Protein AF-A0A8B9BG50-F1 (afdb_monomer)

Organism: NCBI:txid132585

Solvent-accessible surface area (backbone atoms only — not comparable to full-atom values): 9154 Å² total; per-residue (Å²): 135,89,63,82,89,57,74,87,55,53,65,50,74,50,77,48,79,46,65,46,91,96,36,96,89,47,66,53,75,49,79,48,78,41,52,40,90,76,65,69,70,47,73,32,89,31,32,0,35,49,35,94,77,53,61,20,63,16,20,54,51,11,64,77,67,75,37,33,16,29,5,45,18,80,59,88,69,74,40,60,81,37,60,92,48,67,68,51,50,50,57,50,66,66,49,84,48,56,66,32,68,50,75,40,58,26,75,85,70,48,72,37,31,34,38,30,21,33,25,97,46,85,71,44,35,35,36,15,38,22,21,90,53,56,58,70,60,48,50,54,54,49,37,75,41,24,91,42,72,58,35,48,77,57,48,54,56,58,63,74,77,111

Structure (mmCIF, N/CA/C/O backbone):
data_AF-A0A8B9BG50-F1
#
_entry.id   AF-A0A8B9BG50-F1
#
loop_
_atom_site.group_PDB
_atom_site.id
_atom_site.type_symbol
_atom_site.label_atom_id
_atom_site.label_alt_id
_atom_site.label_comp_id
_atom_site.label_asym_id
_atom_site.label_entity_id
_atom_site.label_seq_id
_atom_site.pdbx_PDB_ins_code
_atom_site.Cartn_x
_atom_site.Cartn_y
_atom_site.Cartn_z
_atom_site.occupancy
_atom_site.B_iso_or_equiv
_atom_site.auth_seq_id
_atom_site.auth_comp_id
_atom_site.auth_asym_id
_atom_site.auth_atom_id
_atom_site.pdbx_PDB_model_num
ATOM 1 N N . GLN A 1 1 ? -10.664 9.146 16.637 1.00 44.34 1 GLN A N 1
ATOM 2 C CA . GLN A 1 1 ? -11.195 10.404 17.213 1.00 44.34 1 GLN A CA 1
ATOM 3 C C . GLN A 1 1 ? -12.586 10.613 16.631 1.00 44.34 1 GLN A C 1
ATOM 5 O O . GLN A 1 1 ? -12.713 10.474 15.424 1.00 44.34 1 GLN A O 1
ATOM 10 N N . LYS A 1 2 ? -13.616 10.850 17.458 1.00 46.34 2 LYS A N 1
ATOM 11 C CA . LYS A 1 2 ? -14.975 11.175 16.989 1.00 46.34 2 LYS A CA 1
ATOM 12 C C . LYS A 1 2 ? -15.068 12.690 16.795 1.00 46.34 2 LYS A C 1
ATOM 14 O O . LYS A 1 2 ? -15.025 13.425 17.774 1.00 46.34 2 LYS A O 1
ATOM 19 N N . GLU A 1 3 ? -15.146 13.128 15.547 1.00 50.97 3 GLU A N 1
ATOM 20 C CA . GLU A 1 3 ? -15.547 14.489 15.178 1.00 50.97 3 GLU A CA 1
ATOM 21 C C . GLU A 1 3 ? -17.065 14.645 15.423 1.00 50.97 3 GLU A C 1
ATOM 23 O O . GLU A 1 3 ? -17.827 13.753 15.033 1.00 50.97 3 GLU A O 1
ATOM 28 N N . PRO A 1 4 ? -17.534 15.730 16.068 1.00 54.72 4 PRO A N 1
ATOM 29 C CA . PRO A 1 4 ? -18.953 15.922 16.390 1.00 54.72 4 PRO A CA 1
ATOM 30 C C . PRO A 1 4 ? -19.852 16.101 15.152 1.00 54.72 4 PRO A C 1
ATOM 32 O O . PRO A 1 4 ? -21.062 15.922 15.253 1.00 54.72 4 PRO A O 1
ATOM 35 N N . SER A 1 5 ? -19.276 16.385 13.980 1.00 60.88 5 SER A N 1
ATOM 36 C CA . SER A 1 5 ? -19.983 16.556 12.701 1.00 60.88 5 SER A CA 1
ATOM 37 C C . SER A 1 5 ? -20.535 15.259 12.086 1.00 60.88 5 SER A C 1
ATOM 39 O O . SER A 1 5 ? -21.357 15.325 11.177 1.00 60.88 5 SER A O 1
ATOM 41 N N . PHE A 1 6 ? -20.141 14.083 12.592 1.00 59.53 6 PHE A N 1
ATOM 42 C CA . PHE A 1 6 ? -20.585 12.769 12.093 1.00 59.53 6 PHE A CA 1
ATOM 43 C C . PHE A 1 6 ? -21.473 12.005 13.089 1.00 59.53 6 PHE A C 1
ATOM 45 O O . PHE A 1 6 ? -21.581 10.776 13.029 1.00 59.53 6 PHE A O 1
ATOM 52 N N . ALA A 1 7 ? -22.084 12.704 14.050 1.00 59.16 7 ALA A N 1
ATOM 53 C CA . ALA A 1 7 ? -23.015 12.090 14.991 1.00 59.16 7 ALA A CA 1
ATOM 54 C C . ALA A 1 7 ? -24.241 11.519 14.246 1.00 59.16 7 ALA A C 1
ATOM 56 O O . ALA A 1 7 ? -24.928 12.245 13.536 1.00 59.16 7 ALA A O 1
ATOM 57 N N . GLY A 1 8 ? -24.504 10.216 14.405 1.00 72.81 8 GLY A N 1
ATOM 58 C CA . GLY A 1 8 ? -25.642 9.521 13.780 1.00 72.81 8 GLY A CA 1
ATOM 59 C C . GLY A 1 8 ? -25.376 8.915 12.397 1.00 72.81 8 GLY A C 1
ATOM 60 O O . GLY A 1 8 ? -26.269 8.293 11.832 1.00 72.81 8 GLY A O 1
ATOM 61 N N . LEU A 1 9 ? -24.166 9.051 11.845 1.00 65.00 9 LEU A N 1
ATOM 62 C CA . LEU A 1 9 ? -23.798 8.354 10.614 1.00 65.00 9 LEU A CA 1
ATOM 63 C C . LEU A 1 9 ? -23.687 6.846 10.894 1.00 65.00 9 LEU A C 1
ATOM 65 O O . LEU A 1 9 ? -22.955 6.453 11.791 1.00 65.00 9 LEU A O 1
ATOM 69 N N . GLU A 1 10 ? -24.387 5.996 10.146 1.00 69.69 10 GLU A N 1
ATOM 70 C CA . GLU A 1 10 ? -24.329 4.533 10.345 1.00 69.69 10 GLU A CA 1
ATOM 71 C C . GLU A 1 10 ? -23.578 3.810 9.233 1.00 69.69 10 GLU A C 1
ATOM 73 O O . GLU A 1 10 ? -23.103 2.687 9.410 1.00 69.69 10 GLU A O 1
ATOM 78 N N . ARG A 1 11 ? -23.487 4.436 8.057 1.00 63.31 11 ARG A N 1
ATOM 79 C CA . ARG A 1 11 ? -22.853 3.856 6.878 1.00 63.31 11 ARG A CA 1
ATOM 80 C C . ARG A 1 11 ? -22.050 4.905 6.131 1.00 63.31 11 ARG A C 1
ATOM 82 O O . ARG A 1 11 ? -22.498 6.037 5.967 1.00 63.31 11 ARG A O 1
ATOM 89 N N . VAL A 1 12 ? -20.880 4.504 5.654 1.00 64.19 12 VAL A N 1
ATOM 90 C CA . VAL A 1 12 ? -20.029 5.298 4.767 1.00 64.19 12 VAL A CA 1
ATOM 91 C C . VAL A 1 12 ? -19.883 4.532 3.462 1.00 64.19 12 VAL A C 1
ATOM 93 O O . VAL A 1 12 ? -19.470 3.375 3.463 1.00 64.19 12 VAL A O 1
ATOM 96 N N . GLY A 1 13 ? -20.258 5.171 2.358 1.00 54.50 13 GLY A N 1
ATOM 97 C CA . GLY A 1 13 ? -20.098 4.634 1.012 1.00 54.50 13 GLY A CA 1
ATOM 98 C C . GLY A 1 13 ? -18.932 5.299 0.285 1.00 54.50 13 GLY A C 1
ATOM 99 O O . GLY A 1 13 ? -18.738 6.505 0.417 1.00 54.50 13 GLY A O 1
ATOM 100 N N . GLY A 1 14 ? -18.181 4.531 -0.499 1.00 57.16 14 GLY A N 1
ATOM 101 C CA . GLY A 1 14 ? -17.213 5.030 -1.473 1.00 57.16 14 GLY A CA 1
ATOM 102 C C . GLY A 1 14 ? -17.450 4.373 -2.829 1.00 57.16 14 GLY A C 1
ATOM 103 O O . GLY A 1 14 ? -17.710 3.171 -2.890 1.00 57.16 14 GLY A O 1
ATOM 104 N N . VAL A 1 15 ? -17.376 5.159 -3.901 1.00 55.19 15 VAL A N 1
ATOM 105 C CA . VAL A 1 15 ? -17.434 4.675 -5.285 1.00 55.19 15 VAL A CA 1
ATOM 106 C C . VAL A 1 15 ? -16.089 4.945 -5.937 1.00 55.19 15 VAL A C 1
ATOM 108 O O . VAL A 1 15 ? -15.622 6.080 -5.922 1.00 55.19 15 VAL A O 1
ATOM 111 N N . ASP A 1 16 ? -15.498 3.903 -6.508 1.00 53.41 16 ASP A N 1
ATOM 112 C CA . ASP A 1 16 ? -14.359 4.004 -7.414 1.00 53.41 16 ASP A CA 1
ATOM 113 C C . ASP A 1 16 ? -14.816 3.639 -8.829 1.00 53.41 16 ASP A C 1
ATOM 115 O O . ASP A 1 16 ? -15.557 2.673 -9.017 1.00 53.41 16 ASP A O 1
ATOM 119 N N . LEU A 1 17 ? -14.410 4.430 -9.816 1.00 59.72 17 LEU A N 1
ATOM 120 C CA . LEU A 1 17 ? -14.833 4.324 -11.212 1.00 59.72 17 LEU A CA 1
ATOM 121 C C . LEU A 1 17 ? -13.580 4.349 -12.080 1.00 59.72 17 LEU A C 1
ATOM 123 O O . LEU A 1 17 ? -12.875 5.352 -12.139 1.00 59.72 17 LEU A O 1
ATOM 127 N N . SER A 1 18 ? -13.306 3.235 -12.753 1.00 58.88 18 SER A N 1
ATOM 128 C CA . SER A 1 18 ? -12.135 3.071 -13.612 1.00 58.88 18 SER A CA 1
ATOM 129 C C . SER A 1 18 ? -12.563 2.731 -15.033 1.00 58.88 18 SER A C 1
ATOM 131 O O . SER A 1 18 ? -13.344 1.805 -15.246 1.00 58.88 18 SER A O 1
ATOM 133 N N . TYR A 1 19 ? -12.026 3.459 -16.010 1.00 69.75 19 TYR A N 1
ATOM 134 C CA . TYR A 1 19 ? -12.254 3.191 -17.429 1.00 69.75 19 TYR A CA 1
ATOM 135 C C . TYR A 1 19 ? -11.316 2.103 -17.943 1.00 69.75 19 TYR A C 1
ATOM 137 O O . TYR A 1 19 ? -10.173 1.972 -17.494 1.00 69.75 19 TYR A O 1
ATOM 145 N N . VAL A 1 20 ? -11.802 1.314 -18.898 1.00 76.19 20 VAL A N 1
ATOM 146 C CA . VAL A 1 20 ? -10.974 0.322 -19.579 1.00 76.19 20 VAL A CA 1
ATOM 147 C C . VAL A 1 20 ? -9.951 1.061 -20.443 1.00 76.19 20 VAL A C 1
ATOM 149 O O . VAL A 1 20 ? -10.277 1.980 -21.189 1.00 76.19 20 VAL A O 1
ATOM 152 N N . LYS A 1 21 ? -8.677 0.678 -20.333 1.00 56.22 21 LYS A N 1
ATOM 153 C CA . LYS A 1 21 ? -7.588 1.344 -21.054 1.00 56.22 21 LYS A CA 1
ATOM 154 C C . LYS A 1 21 ? -7.815 1.249 -22.571 1.00 56.22 21 LYS A C 1
ATOM 156 O O . LYS A 1 21 ? -7.729 0.159 -23.129 1.00 56.22 21 LYS A O 1
ATOM 161 N N . GLY A 1 22 ? -8.054 2.394 -23.216 1.00 69.31 22 GLY A N 1
ATOM 162 C CA . GLY A 1 22 ? -8.317 2.496 -24.657 1.00 69.31 22 GLY A CA 1
ATOM 163 C C . GLY A 1 22 ? -9.796 2.432 -25.055 1.00 69.31 22 GLY A C 1
ATOM 164 O O . GLY A 1 22 ? -10.081 2.372 -26.247 1.00 69.31 22 GLY A O 1
ATOM 165 N N . ASP A 1 23 ? -10.719 2.441 -24.089 1.00 65.19 23 ASP A N 1
ATOM 166 C CA . ASP A 1 23 ? -12.164 2.459 -24.325 1.00 65.19 23 ASP A CA 1
ATOM 167 C C . ASP A 1 23 ? -12.860 3.427 -23.352 1.00 65.19 23 ASP A C 1
ATOM 169 O O . ASP A 1 23 ? -13.069 3.123 -22.176 1.00 65.19 23 ASP A O 1
ATOM 173 N N . ASP A 1 24 ? -13.254 4.593 -23.867 1.00 75.44 24 ASP A N 1
ATOM 174 C CA . ASP A 1 24 ? -13.922 5.647 -23.089 1.00 75.44 24 ASP A CA 1
ATOM 175 C C . ASP A 1 24 ? -15.421 5.366 -22.869 1.00 75.44 24 ASP A C 1
ATOM 177 O O . ASP A 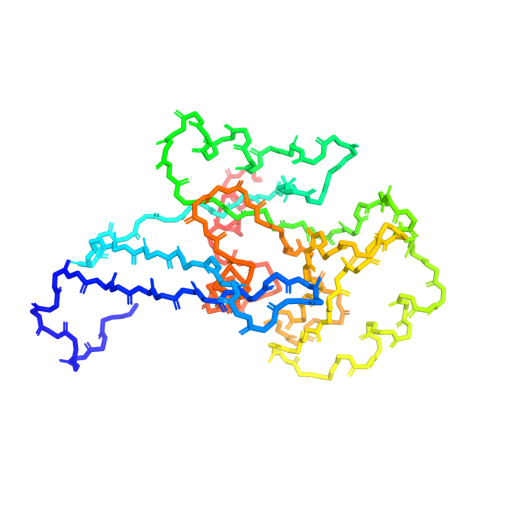1 24 ? -16.106 6.106 -22.162 1.00 75.44 24 ASP A O 1
ATOM 181 N N . SER A 1 25 ? -15.955 4.294 -23.466 1.00 74.88 25 SER A N 1
ATOM 182 C CA . SER A 1 25 ? -17.368 3.913 -23.356 1.00 74.88 25 SER A CA 1
ATOM 183 C C . SER A 1 25 ? -17.629 2.848 -22.288 1.00 74.88 25 SER A C 1
ATOM 185 O O . SER A 1 25 ? -18.779 2.635 -21.894 1.00 74.88 25 SER A O 1
ATOM 187 N N . ARG A 1 26 ? -16.576 2.186 -21.787 1.00 51.69 26 ARG A N 1
ATOM 188 C CA . ARG A 1 26 ? -16.681 1.100 -20.805 1.00 51.69 26 ARG A CA 1
ATOM 189 C C . ARG A 1 26 ? -15.899 1.427 -19.541 1.00 51.69 26 ARG A C 1
ATOM 191 O O . ARG A 1 26 ? -14.675 1.521 -19.547 1.00 51.69 26 ARG A O 1
ATOM 198 N N . ALA A 1 27 ? -16.624 1.512 -18.430 1.00 63.03 27 ALA A N 1
ATOM 199 C CA . ALA A 1 27 ? -16.057 1.668 -17.100 1.00 63.03 27 ALA A CA 1
ATOM 200 C C . ALA A 1 27 ? -16.506 0.536 -16.174 1.00 63.03 27 ALA A C 1
ATOM 202 O O . ALA A 1 27 ? -17.621 0.024 -16.275 1.00 63.03 27 ALA A O 1
ATOM 203 N N . CYS A 1 28 ? -15.632 0.175 -15.243 1.00 46.41 28 CYS A N 1
ATOM 204 C CA . CYS A 1 28 ? -15.957 -0.653 -14.095 1.00 46.41 28 CYS A CA 1
ATOM 205 C C . CYS A 1 28 ? -16.122 0.262 -12.882 1.00 46.41 28 CYS A C 1
ATOM 207 O O . CYS A 1 28 ? -15.240 1.067 -12.584 1.00 46.41 28 CYS A O 1
ATOM 209 N N . ALA A 1 29 ? -17.242 0.120 -12.176 1.00 39.19 29 ALA A N 1
ATOM 210 C CA . ALA A 1 29 ? -17.483 0.807 -10.917 1.00 39.19 29 ALA A CA 1
ATOM 211 C C . ALA A 1 29 ? -17.446 -0.199 -9.763 1.00 39.19 29 ALA A C 1
ATOM 213 O O . ALA A 1 29 ? -18.026 -1.282 -9.855 1.00 39.19 29 ALA A O 1
ATOM 214 N N . SER A 1 30 ? -16.788 0.170 -8.670 1.00 35.31 30 SER A N 1
ATOM 215 C CA . SER A 1 30 ? -16.809 -0.559 -7.407 1.00 35.31 30 SER A CA 1
ATOM 216 C C . SER A 1 30 ? -17.453 0.325 -6.346 1.00 35.31 30 SER A C 1
ATOM 218 O O . SER A 1 30 ? -16.999 1.443 -6.111 1.00 35.31 30 SER A O 1
ATOM 220 N N . LEU A 1 31 ? -18.523 -0.168 -5.720 1.00 35.22 31 LEU A N 1
ATOM 221 C CA . LEU A 1 31 ? -19.197 0.484 -4.599 1.00 35.22 31 LEU A CA 1
ATOM 222 C C . LEU A 1 31 ? -18.859 -0.278 -3.316 1.00 35.22 31 LEU A C 1
ATOM 224 O O . LEU A 1 31 ? -19.170 -1.463 -3.191 1.00 35.22 31 LEU A O 1
ATOM 228 N N . VAL A 1 32 ? -18.268 0.411 -2.345 1.00 45.81 32 VAL A N 1
ATOM 229 C CA . VAL A 1 32 ? -17.981 -0.137 -1.016 1.00 45.81 32 VAL A CA 1
ATOM 230 C C . VAL A 1 32 ? -18.831 0.605 0.005 1.00 45.81 32 VAL A C 1
ATOM 232 O O . VAL A 1 32 ? -18.704 1.816 0.146 1.00 45.81 32 VAL A O 1
ATOM 235 N N . VAL A 1 33 ? -19.694 -0.119 0.719 1.00 49.38 33 VAL A N 1
ATOM 236 C CA . VAL A 1 33 ? -20.501 0.414 1.826 1.00 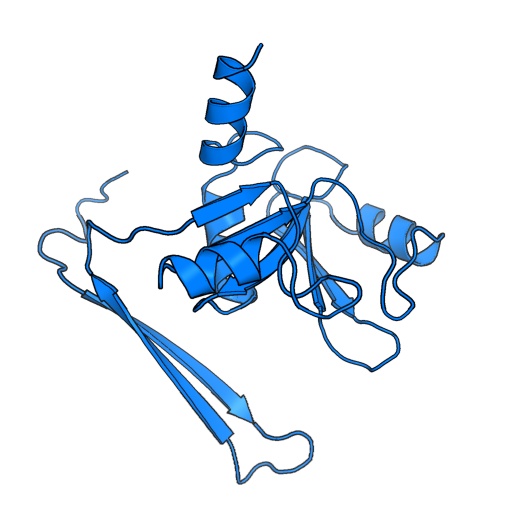49.38 33 VAL A CA 1
ATOM 237 C C . VAL A 1 33 ? -20.012 -0.217 3.121 1.00 49.38 33 VAL A C 1
ATOM 239 O O . VAL A 1 33 ? -19.995 -1.438 3.254 1.00 49.38 33 VAL A O 1
ATOM 242 N N . LEU A 1 34 ? -19.603 0.622 4.064 1.00 60.12 34 LEU A N 1
ATOM 243 C CA . LEU A 1 34 ? -19.007 0.232 5.335 1.00 60.12 34 LEU A CA 1
ATOM 244 C C . LEU A 1 34 ? -19.878 0.710 6.488 1.00 60.12 34 LEU A C 1
ATOM 246 O O . LEU A 1 34 ? -20.434 1.805 6.431 1.00 60.12 34 LEU A O 1
ATOM 250 N N . SER A 1 35 ? -19.961 -0.086 7.547 1.00 60.84 35 SER A N 1
ATOM 251 C CA . SER A 1 35 ? -20.630 0.295 8.791 1.00 60.84 35 SER A CA 1
ATOM 252 C C . SER A 1 35 ? -19.782 1.317 9.563 1.00 60.84 35 SER A C 1
ATOM 254 O O . SER A 1 35 ? -18.574 1.141 9.704 1.00 60.84 35 SER A O 1
ATOM 256 N N . TYR A 1 36 ? -20.399 2.371 10.097 1.00 53.66 36 TYR A N 1
ATOM 257 C CA . TYR A 1 36 ? -19.780 3.361 10.986 1.00 53.66 36 TYR A CA 1
ATOM 258 C C . TYR A 1 36 ? -20.519 3.373 12.336 1.00 53.66 36 TYR A C 1
ATOM 260 O O . TYR A 1 36 ? -21.733 3.191 12.362 1.00 53.66 36 TYR A O 1
ATOM 268 N N . PRO A 1 37 ? -19.824 3.567 13.474 1.00 59.88 37 PRO A N 1
ATOM 269 C CA . PRO A 1 37 ? -18.378 3.770 13.623 1.00 59.88 37 PRO A CA 1
ATOM 270 C C . PRO A 1 37 ? -17.541 2.479 13.601 1.00 59.88 37 PRO A C 1
ATOM 272 O O . PRO A 1 37 ? -16.323 2.559 13.714 1.00 59.88 37 PRO A O 1
ATOM 275 N N . GLY A 1 38 ? -18.171 1.308 13.468 1.00 65.94 38 GLY A N 1
ATOM 276 C CA . GLY A 1 38 ? -17.539 -0.014 13.592 1.00 65.94 38 GLY A CA 1
ATOM 277 C C . GLY A 1 38 ? -16.770 -0.507 12.365 1.00 65.94 38 GLY A C 1
ATOM 278 O O . GLY A 1 38 ? -16.774 -1.706 12.107 1.00 65.94 38 GLY A O 1
ATOM 279 N N . LEU A 1 39 ? -16.157 0.382 11.581 1.00 69.19 39 LEU A N 1
ATOM 280 C CA . LEU A 1 39 ? -15.339 -0.052 10.453 1.00 69.19 39 LEU A CA 1
ATOM 281 C C . LEU A 1 39 ? -14.062 -0.721 10.974 1.00 69.19 39 LEU A C 1
ATOM 283 O O . LEU A 1 39 ? -13.197 -0.061 11.551 1.00 69.19 39 LEU A O 1
ATOM 287 N N . GLU A 1 40 ? -13.932 -2.015 10.710 1.00 75.19 40 GLU A N 1
ATOM 288 C CA . GLU A 1 40 ? -12.732 -2.793 10.993 1.00 75.19 40 GLU A CA 1
ATOM 289 C C . GLU A 1 40 ? -11.885 -2.937 9.725 1.00 75.19 40 GLU A C 1
ATOM 291 O O . GLU A 1 40 ? -12.356 -3.386 8.680 1.00 75.19 40 GLU A O 1
ATOM 296 N N . VAL A 1 41 ? -10.619 -2.526 9.815 1.00 83.50 41 VAL A N 1
ATOM 297 C CA . VAL A 1 41 ? -9.625 -2.682 8.748 1.00 83.50 41 VAL A CA 1
ATOM 298 C C . VAL A 1 41 ? -8.367 -3.280 9.353 1.00 83.50 41 VAL A C 1
ATOM 300 O O . VAL A 1 41 ? -7.856 -2.791 10.364 1.00 83.50 41 VAL A O 1
ATOM 303 N N . LEU A 1 42 ? -7.835 -4.313 8.708 1.00 82.06 42 LEU A N 1
ATOM 304 C CA . LEU A 1 42 ? -6.604 -4.968 9.122 1.00 82.06 42 LEU A CA 1
ATOM 305 C C . LEU A 1 42 ? -5.393 -4.298 8.463 1.00 82.06 42 LEU A C 1
ATOM 307 O O . LEU A 1 42 ? -5.253 -4.291 7.238 1.00 82.06 42 LEU A O 1
ATOM 311 N N . LEU A 1 43 ? -4.486 -3.762 9.284 1.00 88.00 43 LEU A N 1
ATOM 312 C CA . LEU A 1 43 ? -3.151 -3.343 8.852 1.00 88.00 43 LEU A CA 1
ATOM 313 C C . LEU A 1 43 ? -2.154 -4.460 9.157 1.00 88.00 43 LEU A C 1
ATOM 315 O O . LEU A 1 43 ? -1.873 -4.745 10.320 1.00 88.00 43 LEU A O 1
ATOM 319 N N . VAL A 1 44 ? -1.600 -5.070 8.115 1.00 87.62 44 VAL A N 1
ATOM 320 C CA . VAL A 1 44 ? -0.691 -6.212 8.241 1.00 87.62 44 VAL A CA 1
ATOM 321 C C . VAL A 1 44 ? 0.739 -5.763 7.962 1.00 87.62 44 VAL A C 1
ATOM 323 O O . VAL A 1 44 ? 1.003 -5.170 6.917 1.00 87.62 44 VAL A O 1
ATOM 326 N N . ASP A 1 45 ? 1.675 -6.059 8.872 1.00 89.69 45 ASP A N 1
ATOM 327 C CA . ASP A 1 45 ? 3.113 -5.859 8.627 1.00 89.69 45 ASP A CA 1
ATOM 328 C C . ASP A 1 45 ? 3.614 -6.912 7.632 1.00 89.69 45 ASP A C 1
ATOM 330 O O . ASP A 1 45 ? 4.026 -8.014 7.994 1.00 89.69 45 ASP A O 1
ATOM 334 N N . GLY A 1 46 ? 3.481 -6.597 6.350 1.00 91.12 46 GLY A N 1
ATOM 335 C CA . GLY A 1 46 ? 3.718 -7.521 5.255 1.00 91.12 46 GLY A CA 1
ATOM 336 C C . GLY A 1 46 ? 3.147 -6.996 3.945 1.00 91.12 46 GLY A C 1
ATOM 337 O O . GLY A 1 46 ? 2.678 -5.864 3.855 1.00 91.12 46 GLY A O 1
ATOM 338 N N . ASN A 1 47 ? 3.196 -7.833 2.913 1.00 95.50 47 ASN A N 1
ATOM 339 C CA . ASN A 1 47 ? 2.724 -7.472 1.580 1.00 95.50 47 ASN A CA 1
ATOM 340 C C . ASN A 1 47 ? 1.319 -8.020 1.292 1.00 95.50 47 ASN A C 1
ATOM 342 O O . ASN A 1 47 ? 0.930 -9.068 1.814 1.00 95.50 47 ASN A O 1
ATOM 346 N N . GLY A 1 48 ? 0.591 -7.318 0.425 1.00 96.50 48 GLY A N 1
ATOM 347 C CA . GLY A 1 48 ? -0.615 -7.778 -0.259 1.00 96.50 48 GLY A CA 1
ATOM 348 C C . GLY A 1 48 ? -0.305 -8.139 -1.715 1.00 96.50 48 GLY A C 1
ATOM 349 O O . GLY A 1 48 ? 0.489 -9.048 -1.955 1.00 96.50 48 GLY A O 1
ATOM 350 N N . LEU A 1 49 ? -0.888 -7.417 -2.678 1.00 95.81 49 LEU A N 1
ATOM 351 C CA . LEU A 1 49 ? -0.662 -7.619 -4.119 1.00 95.81 49 LEU A CA 1
ATOM 352 C C . LEU A 1 49 ? 0.802 -7.410 -4.550 1.00 95.81 49 LEU A C 1
ATOM 354 O O . LEU A 1 49 ? 1.237 -8.019 -5.524 1.00 95.81 49 LEU A O 1
ATOM 358 N N . LEU A 1 50 ? 1.583 -6.603 -3.818 1.00 94.75 50 LEU A N 1
ATOM 359 C CA . LEU A 1 50 ? 3.031 -6.437 -4.017 1.00 94.75 50 LEU A CA 1
ATOM 360 C C . LEU A 1 50 ? 3.785 -7.705 -3.570 1.00 94.75 50 LEU A C 1
ATOM 362 O O . LEU A 1 50 ? 4.477 -7.721 -2.554 1.00 94.75 50 LEU A O 1
ATOM 366 N N . HIS A 1 51 ? 3.613 -8.803 -4.298 1.00 95.69 51 HIS A N 1
ATOM 367 C CA . HIS A 1 51 ? 4.147 -10.118 -3.957 1.00 95.69 51 HIS A CA 1
ATOM 368 C C . HIS A 1 51 ? 4.499 -10.905 -5.221 1.00 95.69 51 HIS A C 1
ATOM 370 O O . HIS A 1 51 ? 3.863 -10.724 -6.253 1.00 95.69 51 HIS A O 1
ATOM 376 N N . HIS A 1 52 ? 5.458 -11.838 -5.139 1.00 90.75 52 HIS A N 1
ATOM 377 C CA . HIS A 1 52 ? 5.917 -12.636 -6.292 1.00 90.75 52 HIS A CA 1
ATOM 378 C C . HIS A 1 52 ? 4.784 -13.365 -7.030 1.00 90.75 52 HIS A C 1
ATOM 380 O O . HIS A 1 52 ? 4.896 -13.644 -8.217 1.00 90.75 52 HIS A O 1
ATOM 386 N N . ARG A 1 53 ? 3.703 -13.689 -6.314 1.00 92.56 53 ARG A N 1
ATOM 387 C CA . ARG A 1 53 ? 2.513 -14.370 -6.848 1.00 92.56 53 ARG A CA 1
ATOM 388 C C . ARG A 1 53 ? 1.265 -13.482 -6.872 1.00 92.56 53 ARG A C 1
ATOM 390 O O . ARG A 1 53 ? 0.167 -14.005 -6.982 1.00 92.56 53 ARG A O 1
ATOM 397 N N . GLY A 1 54 ? 1.406 -12.175 -6.637 1.00 93.25 54 GLY A N 1
ATOM 398 C CA . GLY A 1 54 ? 0.266 -11.264 -6.476 1.00 93.25 54 GLY A CA 1
ATOM 399 C C . GLY A 1 54 ? -0.616 -11.559 -5.255 1.00 93.25 54 GLY A C 1
ATOM 400 O O . GLY A 1 54 ? -1.727 -11.059 -5.169 1.00 93.25 54 GLY A O 1
ATOM 401 N N . PHE A 1 55 ? -0.153 -12.396 -4.321 1.00 94.94 55 PHE A N 1
ATOM 402 C CA . PHE A 1 55 ? -0.941 -12.867 -3.182 1.00 94.94 55 PHE A CA 1
ATOM 403 C C . PHE A 1 55 ? -0.064 -12.995 -1.932 1.00 94.94 55 PHE A C 1
ATOM 405 O O . PHE A 1 55 ? 0.510 -14.050 -1.659 1.00 94.94 55 PHE A O 1
ATOM 412 N N . GLY A 1 56 ? 0.136 -11.879 -1.232 1.00 94.31 56 GLY A N 1
ATOM 413 C CA . GLY A 1 56 ? 0.890 -11.823 0.019 1.00 94.31 56 GLY A CA 1
ATOM 414 C C . GLY A 1 56 ? 0.042 -12.141 1.257 1.00 94.31 56 GLY A C 1
ATOM 415 O O . GLY A 1 56 ? -1.152 -12.432 1.166 1.00 94.31 56 GLY A O 1
ATOM 416 N N . VAL A 1 57 ? 0.655 -12.047 2.441 1.00 88.75 57 VAL A N 1
ATOM 417 C CA . VAL A 1 57 ? 0.003 -12.338 3.732 1.00 88.75 57 VAL A CA 1
ATOM 418 C C . VAL A 1 57 ? -1.239 -11.477 3.986 1.00 88.75 57 VAL A C 1
ATOM 420 O O . VAL A 1 57 ? -2.221 -11.979 4.527 1.00 88.75 57 VAL A O 1
ATOM 423 N N . ALA A 1 58 ? -1.243 -10.215 3.545 1.00 89.69 58 ALA A N 1
ATOM 424 C CA . ALA A 1 58 ? -2.403 -9.339 3.690 1.00 89.69 58 ALA A CA 1
ATOM 425 C C . ALA A 1 58 ? -3.575 -9.778 2.792 1.00 89.69 58 ALA A C 1
ATOM 427 O O . ALA A 1 58 ? -4.730 -9.669 3.190 1.00 89.69 58 ALA A O 1
ATOM 428 N N . CYS A 1 59 ? -3.296 -10.316 1.599 1.00 93.38 59 CYS A N 1
ATOM 429 C CA . CYS A 1 59 ? -4.333 -10.901 0.745 1.00 93.38 59 CYS A CA 1
ATOM 430 C C . CYS A 1 59 ? -4.892 -12.177 1.370 1.00 93.38 59 CYS A C 1
ATOM 432 O O . CYS A 1 59 ? -6.104 -12.325 1.489 1.00 93.38 59 CYS A O 1
ATOM 434 N N . HIS A 1 60 ? -4.004 -13.071 1.811 1.00 91.25 60 HIS A N 1
ATOM 435 C CA . HIS A 1 60 ? -4.388 -14.343 2.415 1.00 91.25 60 HIS A CA 1
ATOM 436 C C . HIS A 1 60 ? -5.259 -14.142 3.662 1.00 91.25 60 HIS A C 1
ATOM 438 O O . HIS A 1 60 ? -6.331 -14.732 3.766 1.00 91.25 60 HIS A O 1
ATOM 444 N N . LEU A 1 61 ? -4.835 -13.269 4.583 1.00 85.25 61 LEU A N 1
ATOM 445 C CA . LEU A 1 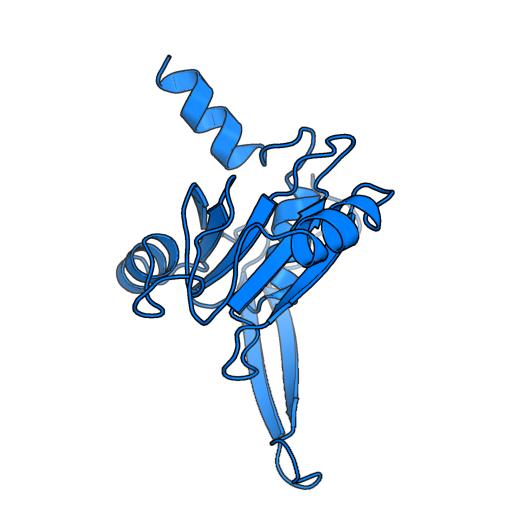61 ? -5.600 -12.971 5.793 1.00 85.25 61 LEU A CA 1
ATOM 446 C C . LEU A 1 61 ? -6.936 -12.298 5.467 1.00 85.25 61 LEU A C 1
ATOM 448 O O . LEU A 1 61 ? -7.959 -12.691 6.018 1.00 85.25 61 LEU A O 1
ATOM 452 N N . GLY A 1 62 ? -6.938 -11.318 4.561 1.00 90.50 62 GLY A N 1
ATOM 453 C CA . GLY A 1 62 ? -8.159 -10.624 4.163 1.00 90.50 62 GLY A CA 1
ATOM 454 C C . GLY A 1 62 ? -9.200 -11.560 3.549 1.00 90.50 62 GLY A C 1
ATOM 455 O O . GLY A 1 62 ? -10.355 -11.504 3.941 1.00 90.50 62 GLY A O 1
ATOM 456 N N . VAL A 1 63 ? -8.790 -12.482 2.670 1.00 93.31 63 VAL A N 1
ATOM 457 C CA . VAL A 1 63 ? -9.699 -13.484 2.083 1.00 93.31 63 VAL A CA 1
ATOM 458 C C . VAL A 1 63 ? -10.244 -14.446 3.141 1.00 93.31 63 VAL A C 1
ATOM 460 O O . VAL A 1 63 ? -11.430 -14.749 3.125 1.00 93.31 63 VAL A O 1
ATOM 463 N N . LEU A 1 64 ? -9.405 -14.920 4.069 1.00 89.00 64 LEU A N 1
ATOM 464 C CA . LEU A 1 64 ? -9.847 -15.850 5.116 1.00 89.00 64 LEU A CA 1
ATOM 465 C C . LEU A 1 64 ? -10.792 -15.209 6.137 1.00 89.00 64 LEU A C 1
ATOM 467 O O . LEU A 1 64 ? -11.641 -15.895 6.697 1.00 89.00 64 LEU A O 1
ATOM 471 N N . THR A 1 65 ? -10.610 -13.919 6.409 1.00 83.75 65 THR A N 1
ATOM 472 C CA . THR A 1 65 ? -11.393 -13.180 7.413 1.00 83.75 65 THR A CA 1
ATOM 473 C C . THR A 1 65 ? -12.577 -12.423 6.818 1.00 83.75 65 THR A C 1
ATOM 475 O O . THR A 1 65 ? -13.420 -11.952 7.571 1.00 83.75 65 THR A O 1
ATOM 478 N N . ASP A 1 66 ? -12.629 -12.290 5.490 1.00 89.00 66 ASP A N 1
ATOM 479 C CA . ASP A 1 66 ? -13.542 -11.415 4.744 1.00 89.00 66 ASP A CA 1
ATOM 480 C C . ASP A 1 66 ? -13.506 -9.936 5.196 1.00 89.00 66 ASP A C 1
ATOM 482 O O . ASP A 1 66 ? -14.443 -9.163 4.983 1.00 89.00 66 ASP A O 1
ATOM 486 N N . LEU A 1 67 ? -12.394 -9.510 5.807 1.00 87.06 67 LEU A N 1
ATOM 487 C CA . LEU A 1 67 ? -12.190 -8.141 6.278 1.00 87.06 67 LEU A CA 1
ATOM 488 C C . LEU A 1 67 ? -11.333 -7.330 5.296 1.00 87.06 67 LEU A C 1
ATOM 490 O O . LEU A 1 67 ? -10.380 -7.863 4.710 1.00 87.06 67 LEU A O 1
ATOM 494 N N . PRO A 1 68 ? -11.595 -6.015 5.146 1.00 91.62 68 PRO A N 1
ATOM 495 C CA . PRO A 1 68 ? -10.692 -5.123 4.435 1.00 91.62 68 PRO A CA 1
ATOM 496 C C . PRO A 1 68 ? -9.280 -5.201 5.020 1.00 91.62 68 PRO A C 1
ATOM 498 O O . PRO A 1 68 ? -9.076 -5.017 6.222 1.00 91.62 68 PRO A O 1
ATOM 501 N N . CYS A 1 69 ? -8.292 -5.467 4.170 1.00 90.69 69 CYS A N 1
ATOM 502 C CA . CYS A 1 69 ? -6.928 -5.740 4.609 1.00 90.69 69 CYS A CA 1
ATOM 503 C C . CYS A 1 69 ? -5.907 -4.986 3.756 1.00 90.69 69 CYS A C 1
ATOM 505 O O . CYS A 1 69 ? -6.001 -4.960 2.526 1.00 90.69 69 CYS A O 1
ATOM 507 N N . ILE A 1 70 ? -4.907 -4.393 4.408 1.00 97.06 70 ILE A N 1
ATOM 508 C CA . ILE A 1 70 ? -3.856 -3.579 3.789 1.00 97.06 70 ILE A CA 1
ATOM 509 C C . ILE A 1 70 ? -2.492 -4.140 4.189 1.00 97.06 70 ILE A C 1
ATOM 511 O O . ILE A 1 70 ? -2.209 -4.323 5.374 1.00 97.06 70 ILE A O 1
ATOM 515 N N . GLY A 1 71 ? -1.631 -4.383 3.202 1.00 95.69 71 GLY A N 1
ATOM 516 C CA . GLY A 1 71 ? -0.227 -4.709 3.433 1.00 95.69 71 GLY A CA 1
ATOM 517 C C . GLY A 1 71 ? 0.597 -3.441 3.636 1.00 95.69 71 GLY A C 1
ATOM 518 O O . GLY A 1 71 ? 0.603 -2.563 2.771 1.00 95.69 71 GLY A O 1
ATOM 519 N N . VAL A 1 72 ? 1.298 -3.352 4.764 1.00 96.69 72 VAL A N 1
ATOM 520 C CA . VAL A 1 72 ? 2.201 -2.255 5.121 1.00 96.69 72 VAL A CA 1
ATOM 521 C C . VAL A 1 72 ? 3.610 -2.811 5.313 1.00 96.69 72 VAL A C 1
ATOM 523 O O . VAL A 1 72 ? 3.982 -3.238 6.404 1.00 96.69 72 VAL A O 1
ATOM 526 N N . ALA A 1 73 ? 4.426 -2.776 4.264 1.00 95.69 73 ALA A N 1
ATOM 527 C CA . ALA A 1 73 ? 5.795 -3.267 4.322 1.00 95.69 73 ALA A CA 1
ATOM 528 C C . ALA A 1 73 ? 6.796 -2.142 4.632 1.00 95.69 73 ALA A C 1
ATOM 530 O O . ALA A 1 73 ? 6.722 -1.024 4.121 1.00 95.69 73 ALA A O 1
ATOM 531 N N . LYS A 1 74 ? 7.807 -2.445 5.451 1.00 93.19 74 LYS A N 1
ATOM 532 C CA . LYS A 1 74 ? 8.890 -1.500 5.818 1.00 93.19 74 LYS A CA 1
ATOM 533 C C . LYS A 1 74 ? 10.009 -1.409 4.775 1.00 93.19 74 LYS A C 1
ATOM 535 O O . LYS A 1 74 ? 10.924 -0.597 4.928 1.00 93.19 74 LYS A O 1
ATOM 540 N N . ASN A 1 75 ? 9.962 -2.294 3.787 1.00 95.06 75 ASN A N 1
ATOM 541 C CA . ASN A 1 75 ? 11.026 -2.663 2.871 1.00 95.06 75 ASN A CA 1
ATOM 542 C C . ASN A 1 75 ? 10.401 -2.967 1.503 1.00 95.06 75 ASN A C 1
ATOM 544 O O . ASN A 1 75 ? 9.443 -3.730 1.454 1.00 95.06 75 ASN A O 1
ATOM 548 N N . LEU A 1 76 ? 10.958 -2.423 0.411 1.00 97.06 76 LEU A N 1
ATOM 549 C CA . LEU A 1 76 ? 10.522 -2.776 -0.944 1.00 97.06 76 LEU A CA 1
ATOM 550 C C . LEU A 1 76 ? 10.789 -4.261 -1.185 1.00 97.06 76 LEU A C 1
ATOM 552 O O . LEU A 1 76 ? 11.929 -4.698 -0.967 1.00 97.06 76 LEU A O 1
ATOM 556 N N . LEU A 1 77 ? 9.767 -4.985 -1.638 1.00 95.81 77 LEU A N 1
ATOM 557 C CA . LEU A 1 77 ? 9.896 -6.321 -2.205 1.00 95.81 77 LEU A CA 1
ATOM 558 C C . LEU A 1 77 ? 10.197 -6.190 -3.702 1.00 95.81 77 LEU A C 1
ATOM 560 O O . LEU A 1 77 ? 9.494 -5.471 -4.407 1.00 95.81 77 LEU A O 1
ATOM 564 N N . GLN A 1 78 ? 11.246 -6.862 -4.169 1.00 95.88 78 GLN A N 1
ATOM 565 C CA . GLN A 1 78 ? 11.697 -6.750 -5.555 1.00 95.88 78 GLN A CA 1
ATOM 566 C C . GLN A 1 78 ? 10.950 -7.760 -6.430 1.00 95.88 78 GLN A C 1
ATOM 568 O O . GLN A 1 78 ? 11.262 -8.952 -6.420 1.00 95.88 78 GLN A O 1
ATOM 573 N N . VAL A 1 79 ? 9.911 -7.287 -7.118 1.00 95.00 79 VAL A N 1
ATOM 574 C CA . VAL A 1 79 ? 8.986 -8.084 -7.939 1.00 95.00 79 VAL A CA 1
ATOM 575 C C . VAL A 1 79 ? 8.629 -7.320 -9.201 1.00 95.00 79 VAL A C 1
ATOM 577 O O . VAL A 1 79 ? 8.569 -6.098 -9.158 1.00 95.00 79 VAL A O 1
ATOM 580 N N . ASP A 1 80 ? 8.378 -8.031 -10.304 1.00 93.94 80 ASP A N 1
ATOM 581 C CA . ASP A 1 80 ? 7.968 -7.423 -11.583 1.00 93.94 80 ASP A CA 1
ATOM 582 C C . ASP A 1 80 ? 8.855 -6.224 -11.974 1.00 93.94 80 ASP A C 1
ATOM 584 O O . ASP A 1 80 ? 8.379 -5.122 -12.231 1.00 93.94 80 ASP A O 1
ATOM 588 N N . GLY A 1 81 ? 10.177 -6.410 -11.895 1.00 93.94 81 GLY A N 1
ATOM 589 C CA . GLY A 1 81 ? 11.161 -5.379 -12.237 1.00 93.94 81 GLY A CA 1
ATOM 590 C C . GLY A 1 81 ? 11.312 -4.232 -11.231 1.00 93.94 81 GLY A C 1
ATOM 591 O O . GLY A 1 81 ? 12.220 -3.422 -11.393 1.00 93.94 81 GLY A O 1
ATOM 592 N N . LEU A 1 82 ? 10.507 -4.173 -10.164 1.00 95.94 82 LEU A N 1
ATOM 593 C CA . LEU A 1 82 ? 10.751 -3.241 -9.062 1.00 95.94 82 LEU A CA 1
ATOM 594 C C . LEU A 1 82 ? 12.061 -3.609 -8.362 1.00 95.94 82 LEU A C 1
ATOM 596 O O . LEU A 1 82 ? 12.220 -4.725 -7.863 1.00 95.94 82 LEU A O 1
ATOM 600 N N . ALA A 1 83 ? 12.978 -2.652 -8.281 1.00 95.56 83 ALA A N 1
ATOM 601 C CA . ALA A 1 83 ? 14.290 -2.830 -7.675 1.00 95.56 83 ALA A CA 1
ATOM 602 C C . ALA A 1 83 ? 14.648 -1.649 -6.767 1.00 95.56 83 ALA A C 1
ATOM 604 O O . ALA A 1 83 ? 14.073 -0.568 -6.851 1.00 95.56 83 ALA A O 1
ATOM 605 N N . ARG A 1 84 ? 15.622 -1.846 -5.871 1.00 93.88 84 ARG A N 1
ATOM 606 C CA . ARG A 1 84 ? 16.197 -0.754 -5.056 1.00 93.88 84 ARG A CA 1
ATOM 607 C C . ARG A 1 84 ? 17.379 -0.094 -5.768 1.00 93.88 84 ARG A C 1
ATOM 609 O O . ARG A 1 84 ? 18.481 -0.005 -5.220 1.00 93.88 84 ARG A O 1
ATOM 616 N N . ASP A 1 85 ? 17.151 0.315 -7.003 1.00 95.31 85 ASP A N 1
ATOM 617 C CA . ASP A 1 85 ? 18.147 0.959 -7.853 1.00 95.31 85 ASP A CA 1
ATOM 618 C C . ASP A 1 85 ? 18.286 2.463 -7.543 1.00 95.31 85 ASP A C 1
ATOM 620 O O . ASP A 1 85 ? 17.847 2.946 -6.492 1.00 95.31 85 ASP A O 1
ATOM 624 N N . GLU A 1 86 ? 19.014 3.194 -8.392 1.00 95.88 86 GLU A N 1
ATOM 625 C CA . GLU A 1 86 ? 19.196 4.639 -8.219 1.00 95.88 86 GLU A CA 1
ATOM 626 C C . GLU A 1 86 ? 17.914 5.417 -8.536 1.00 95.88 86 GLU A C 1
ATOM 628 O O . GLU A 1 86 ? 17.588 6.342 -7.797 1.00 95.88 86 GLU A O 1
ATOM 633 N N . LEU A 1 87 ? 17.131 4.985 -9.532 1.00 94.44 87 LEU A N 1
ATOM 634 C CA . LEU A 1 87 ? 15.847 5.603 -9.872 1.00 94.44 87 LEU A CA 1
ATOM 635 C C . LEU A 1 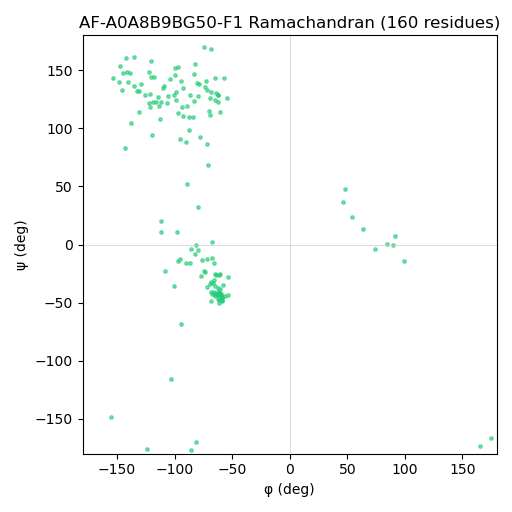87 ? 14.884 5.562 -8.679 1.00 94.44 87 LEU A C 1
ATOM 637 O O . LEU A 1 87 ? 14.321 6.583 -8.283 1.00 94.44 87 LEU A O 1
ATOM 641 N N . HIS A 1 88 ? 14.756 4.400 -8.034 1.00 96.06 88 HIS A N 1
ATOM 642 C CA . HIS A 1 88 ? 13.935 4.254 -6.833 1.00 96.06 88 HIS A CA 1
ATOM 643 C C . HIS A 1 88 ? 14.425 5.156 -5.693 1.00 96.06 88 HIS A C 1
ATOM 645 O O . HIS A 1 88 ? 13.634 5.745 -4.954 1.00 96.06 88 HIS A O 1
ATOM 651 N N . ARG A 1 89 ? 15.747 5.303 -5.540 1.00 95.94 89 ARG A N 1
ATOM 652 C CA . ARG A 1 89 ? 16.333 6.214 -4.544 1.00 95.94 89 ARG A CA 1
ATOM 653 C C . ARG A 1 89 ? 16.030 7.675 -4.858 1.00 95.94 89 ARG A C 1
ATOM 655 O O . ARG A 1 89 ? 15.721 8.417 -3.929 1.00 95.94 89 ARG A O 1
ATOM 662 N N . GLU A 1 90 ? 16.086 8.088 -6.117 1.00 96.31 90 GLU A N 1
ATOM 663 C CA . GLU A 1 90 ? 15.713 9.436 -6.552 1.00 96.31 90 GLU A CA 1
ATOM 664 C C . GLU A 1 90 ? 14.235 9.733 -6.281 1.00 96.31 90 GLU A C 1
ATOM 666 O O . GLU A 1 90 ? 13.925 10.775 -5.703 1.00 96.31 90 GLU A O 1
ATOM 671 N N . GLN A 1 91 ? 13.337 8.787 -6.568 1.00 96.44 91 GLN A N 1
ATOM 672 C CA . GLN A 1 91 ? 11.914 8.911 -6.233 1.00 96.44 91 GLN A CA 1
ATOM 673 C C . GLN A 1 91 ? 11.678 9.005 -4.718 1.00 96.44 91 GLN A C 1
ATOM 675 O O . GLN A 1 91 ? 10.838 9.770 -4.254 1.00 96.44 91 GLN A O 1
ATOM 680 N N . ILE A 1 92 ? 12.446 8.279 -3.898 1.00 96.62 92 ILE A N 1
ATOM 681 C CA . ILE A 1 92 ? 12.391 8.461 -2.439 1.00 96.62 92 ILE A CA 1
ATOM 682 C C . ILE A 1 92 ? 12.871 9.861 -2.047 1.00 96.62 92 ILE A C 1
ATOM 684 O O . ILE A 1 92 ? 12.255 10.492 -1.188 1.00 96.62 92 ILE A O 1
ATOM 688 N N . ARG A 1 93 ? 13.955 10.354 -2.660 1.00 95.50 93 ARG A N 1
ATOM 689 C CA . ARG A 1 93 ? 14.481 11.702 -2.398 1.00 95.50 93 ARG A CA 1
ATOM 690 C C . A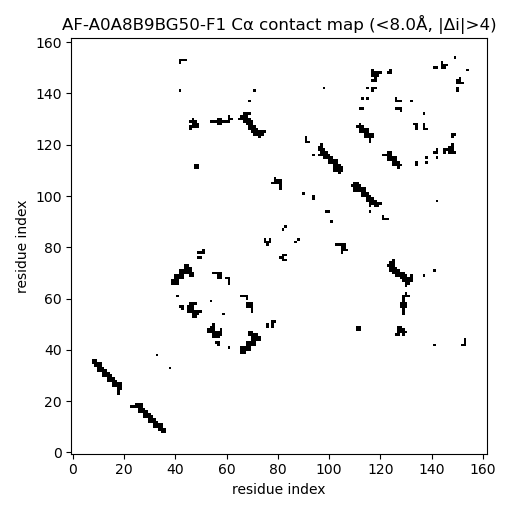RG A 1 93 ? 13.503 12.795 -2.820 1.00 95.50 93 ARG A C 1
ATOM 692 O O . ARG A 1 93 ? 13.569 13.866 -2.227 1.00 95.50 93 ARG A O 1
ATOM 699 N N . SER A 1 94 ? 12.610 12.549 -3.783 1.00 95.25 94 SER A N 1
ATOM 700 C CA . SER A 1 94 ? 11.594 13.525 -4.191 1.00 95.25 94 SER A CA 1
ATOM 701 C C . SER A 1 94 ? 10.450 13.666 -3.184 1.00 95.25 94 SER A C 1
ATOM 703 O O . SER A 1 94 ? 9.838 14.729 -3.138 1.00 95.25 94 SER A O 1
ATOM 705 N N . LEU A 1 95 ? 10.196 12.667 -2.330 1.00 95.69 95 LEU A N 1
ATOM 706 C CA . LEU A 1 95 ? 9.216 12.763 -1.240 1.00 95.69 95 LEU A CA 1
ATOM 707 C C . LEU A 1 95 ? 9.736 13.737 -0.173 1.00 95.69 95 LEU A C 1
ATOM 709 O O . LEU A 1 95 ? 10.692 13.406 0.523 1.00 95.69 95 LEU A O 1
ATOM 713 N N . GLN A 1 96 ? 9.121 14.909 0.007 1.00 93.50 96 GLN A N 1
ATOM 714 C CA . GLN A 1 96 ? 9.587 15.951 0.939 1.00 93.50 96 GLN A CA 1
ATOM 715 C C . GLN A 1 96 ? 8.814 15.972 2.260 1.00 93.50 96 GLN A C 1
ATOM 717 O O . GLN A 1 96 ? 9.394 16.233 3.316 1.00 93.50 96 GLN A O 1
ATOM 722 N N . ARG A 1 97 ? 7.510 15.700 2.218 1.00 94.38 97 ARG A N 1
ATOM 723 C CA . ARG A 1 97 ? 6.580 15.863 3.340 1.00 94.38 97 ARG A CA 1
ATOM 724 C C . ARG A 1 97 ? 5.909 14.542 3.706 1.00 94.38 97 ARG A C 1
ATOM 726 O O . ARG A 1 97 ? 5.849 13.597 2.922 1.00 94.38 97 ARG A O 1
ATOM 733 N N . GLY A 1 98 ? 5.420 14.474 4.944 1.00 94.19 98 GLY A N 1
ATOM 734 C CA . GLY A 1 98 ? 4.562 13.375 5.379 1.00 94.19 98 GLY A CA 1
ATOM 735 C C . GLY A 1 98 ? 3.271 13.360 4.560 1.00 94.19 98 GLY A C 1
ATOM 736 O O . GLY A 1 98 ? 2.603 14.384 4.454 1.00 94.19 98 GLY A O 1
ATOM 737 N N . GLY A 1 99 ? 2.929 12.206 3.998 1.00 94.31 99 GLY A N 1
ATOM 738 C CA . GLY A 1 99 ? 1.824 12.022 3.061 1.00 94.31 99 GLY A CA 1
ATOM 739 C C . GLY A 1 99 ? 2.244 11.986 1.593 1.00 94.31 99 GLY A C 1
ATOM 740 O O . GLY A 1 99 ? 1.453 11.517 0.779 1.00 94.31 99 GLY A O 1
ATOM 741 N N . ASP A 1 100 ? 3.469 12.399 1.250 1.00 97.12 100 ASP A N 1
ATOM 742 C CA . ASP A 1 100 ? 3.946 12.305 -0.129 1.00 97.12 100 ASP A CA 1
ATOM 743 C C . ASP A 1 100 ? 4.054 10.837 -0.556 1.00 97.12 100 ASP A C 1
ATOM 745 O O . ASP A 1 100 ? 4.455 9.959 0.226 1.00 97.12 100 ASP A O 1
ATOM 749 N N . THR A 1 101 ? 3.721 10.574 -1.819 1.00 98.12 101 THR A N 1
ATOM 750 C CA . THR A 1 101 ? 3.690 9.222 -2.377 1.00 98.12 101 THR A CA 1
ATOM 751 C C . THR A 1 101 ? 4.192 9.161 -3.813 1.00 98.12 101 THR A C 1
ATOM 753 O O . THR A 1 101 ? 4.226 10.171 -4.513 1.00 98.12 101 THR A O 1
ATOM 756 N N . PHE A 1 102 ? 4.568 7.961 -4.255 1.00 97.94 102 PHE A N 1
ATOM 757 C CA . PHE A 1 102 ? 4.716 7.638 -5.674 1.00 97.94 102 PHE A CA 1
ATOM 758 C C . PHE A 1 102 ? 4.302 6.181 -5.947 1.00 97.94 102 PHE A C 1
ATOM 760 O O . PHE A 1 102 ? 4.474 5.319 -5.072 1.00 97.94 102 PHE A O 1
ATOM 767 N N . PRO A 1 103 ? 3.747 5.883 -7.138 1.00 98.00 103 PRO A N 1
ATOM 768 C CA . PRO A 1 103 ? 3.271 4.545 -7.468 1.00 98.00 103 PRO A CA 1
ATOM 769 C C . PRO A 1 103 ? 4.431 3.576 -7.711 1.00 98.00 103 PRO A C 1
ATOM 771 O O . PRO A 1 103 ? 5.420 3.908 -8.362 1.00 98.00 103 PRO A O 1
ATOM 774 N N . LEU A 1 104 ? 4.276 2.342 -7.235 1.00 97.75 104 LEU A N 1
ATOM 775 C CA . LEU A 1 104 ? 5.183 1.231 -7.518 1.00 97.75 104 LEU A CA 1
ATOM 776 C C . LEU A 1 104 ? 4.685 0.514 -8.773 1.00 97.75 104 LEU A C 1
ATOM 778 O O . LEU A 1 104 ? 3.873 -0.411 -8.691 1.00 97.75 104 LEU A O 1
ATOM 782 N N . THR A 1 105 ? 5.136 0.990 -9.930 1.00 96.75 105 THR A N 1
ATOM 783 C CA . THR A 1 105 ? 4.728 0.457 -11.236 1.00 96.75 105 THR A CA 1
ATOM 784 C C . THR A 1 105 ? 5.726 -0.600 -11.689 1.00 96.75 105 THR A C 1
ATOM 786 O O . THR A 1 105 ? 6.906 -0.297 -11.848 1.00 96.75 105 THR A O 1
ATOM 789 N N . GLY A 1 106 ? 5.262 -1.836 -11.862 1.00 94.19 106 GLY A N 1
ATOM 790 C CA . GLY A 1 106 ? 6.091 -2.930 -12.358 1.00 94.19 106 GLY A CA 1
ATOM 791 C C . GLY A 1 106 ? 6.368 -2.825 -13.859 1.00 94.19 106 GLY A C 1
ATOM 792 O O . GLY A 1 106 ? 5.738 -2.046 -14.577 1.00 94.19 106 GLY A O 1
ATOM 793 N N . THR A 1 107 ? 7.283 -3.651 -14.360 1.00 94.75 107 THR A N 1
ATOM 794 C CA . THR A 1 107 ? 7.614 -3.739 -15.792 1.00 94.75 107 THR A CA 1
ATOM 795 C C . THR A 1 107 ? 6.430 -4.142 -16.664 1.00 94.75 107 THR A C 1
ATOM 797 O O . THR A 1 107 ? 6.370 -3.758 -17.829 1.00 94.75 107 THR A O 1
ATOM 800 N N . SER A 1 108 ? 5.453 -4.852 -16.097 1.00 91.81 108 SER A N 1
ATOM 801 C CA . SER A 1 108 ? 4.179 -5.148 -16.758 1.00 91.81 108 SER A CA 1
ATOM 802 C C . SER A 1 108 ? 3.286 -3.917 -16.997 1.00 91.81 108 SER A C 1
ATOM 804 O O . SER A 1 108 ? 2.292 -4.008 -17.715 1.00 91.81 108 SER A O 1
ATOM 806 N N . GLY A 1 109 ? 3.609 -2.768 -16.391 1.00 93.69 109 GLY A N 1
ATOM 807 C CA . GLY A 1 109 ? 2.784 -1.557 -16.380 1.00 93.69 109 GLY A CA 1
ATOM 808 C C . GLY A 1 109 ? 1.709 -1.544 -15.288 1.00 93.69 109 GLY A C 1
ATOM 809 O O . GLY A 1 109 ? 0.968 -0.568 -15.177 1.00 93.69 109 GLY A O 1
ATOM 810 N N . ASN A 1 110 ? 1.623 -2.598 -14.472 1.00 93.44 110 ASN A N 1
ATOM 811 C CA . ASN A 1 110 ? 0.686 -2.670 -13.356 1.00 93.44 110 ASN A CA 1
ATOM 812 C C . ASN A 1 110 ? 1.207 -1.899 -12.139 1.00 93.44 110 ASN A C 1
ATOM 814 O O . ASN A 1 110 ? 2.379 -2.002 -11.772 1.00 93.44 110 ASN A O 1
ATOM 818 N N . VAL A 1 111 ? 0.316 -1.178 -11.459 1.00 96.62 111 VAL A N 1
ATOM 819 C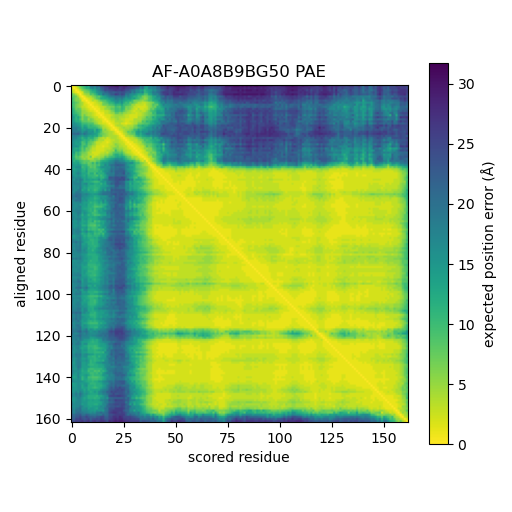 CA . VAL A 1 111 ? 0.620 -0.558 -10.164 1.00 96.62 111 VAL A CA 1
ATOM 820 C C . VAL A 1 1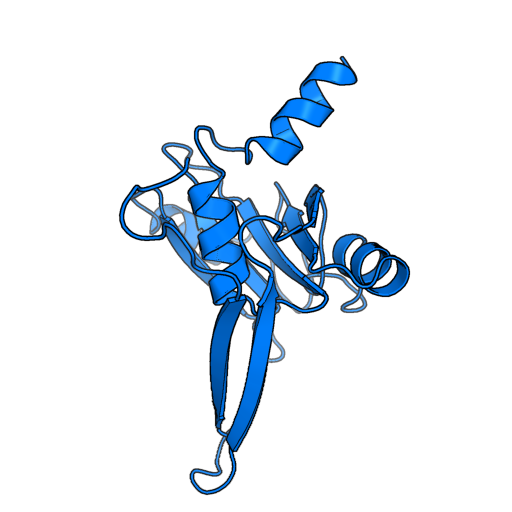11 ? 0.417 -1.599 -9.067 1.00 96.62 111 VAL A C 1
ATOM 822 O O . VAL A 1 111 ? -0.709 -1.992 -8.767 1.00 96.62 111 VAL A O 1
ATOM 825 N N . LEU A 1 112 ? 1.510 -2.054 -8.459 1.00 96.75 112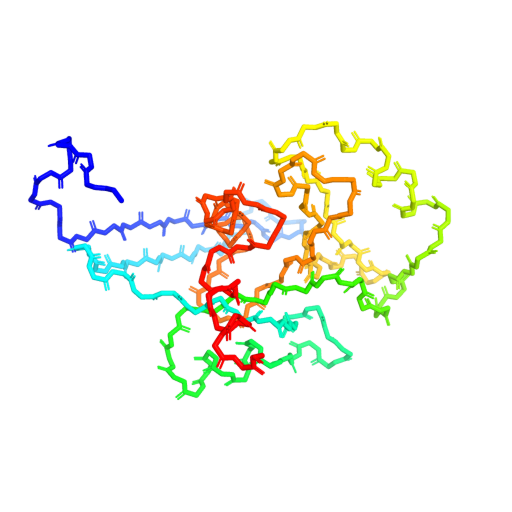 LEU A N 1
ATOM 826 C CA . LEU A 1 112 ? 1.494 -3.114 -7.442 1.00 96.75 112 LEU A CA 1
ATOM 827 C C . LEU A 1 112 ? 1.327 -2.570 -6.016 1.00 96.75 112 LEU A C 1
ATOM 829 O O . LEU A 1 112 ? 1.009 -3.310 -5.081 1.00 96.75 112 LEU A O 1
ATOM 833 N N . GLY A 1 113 ? 1.545 -1.270 -5.838 1.00 97.75 113 GLY A N 1
ATOM 834 C CA . GLY A 1 113 ? 1.441 -0.595 -4.556 1.00 97.75 113 GLY A CA 1
ATOM 835 C C . GLY A 1 113 ? 1.865 0.867 -4.633 1.00 97.75 113 GLY A C 1
ATOM 836 O O . GLY A 1 113 ? 2.032 1.431 -5.712 1.00 97.75 113 GLY A O 1
ATOM 837 N N . MET A 1 114 ? 2.057 1.475 -3.469 1.00 98.50 114 MET A N 1
ATOM 838 C CA . MET A 1 114 ? 2.443 2.874 -3.314 1.00 98.50 114 MET A CA 1
ATOM 839 C C . MET A 1 114 ? 3.592 2.984 -2.313 1.00 98.50 114 MET A C 1
ATOM 841 O O . MET A 1 114 ? 3.517 2.424 -1.216 1.00 98.50 114 MET A O 1
ATOM 845 N N . ALA A 1 115 ? 4.641 3.728 -2.652 1.00 98.31 115 ALA A N 1
ATOM 846 C CA . ALA A 1 115 ? 5.602 4.188 -1.660 1.00 98.31 115 ALA A CA 1
ATOM 847 C C . ALA A 1 115 ? 5.008 5.399 -0.934 1.00 98.31 115 ALA A C 1
ATOM 849 O O . ALA A 1 115 ? 4.577 6.349 -1.576 1.00 98.31 115 ALA A O 1
ATOM 850 N N . LEU A 1 116 ? 4.980 5.365 0.396 1.00 98.06 116 LEU A N 1
ATOM 851 C CA . LEU A 1 116 ? 4.414 6.409 1.247 1.00 98.06 116 LEU A CA 1
ATOM 852 C C . LEU A 1 116 ? 5.473 6.925 2.218 1.00 98.06 116 LEU A C 1
ATOM 854 O O . LEU A 1 116 ? 5.969 6.179 3.069 1.00 98.06 116 LEU A O 1
ATOM 858 N N . ARG A 1 117 ? 5.760 8.227 2.167 1.00 97.06 117 ARG A N 1
ATOM 859 C CA . ARG A 1 117 ? 6.465 8.915 3.251 1.00 97.06 117 ARG A CA 1
ATOM 860 C C . ARG A 1 117 ? 5.468 9.182 4.377 1.00 97.06 117 ARG A C 1
ATOM 862 O O . ARG A 1 117 ? 4.761 10.175 4.363 1.00 97.06 117 ARG A O 1
ATOM 869 N N . SER A 1 118 ? 5.373 8.280 5.351 1.00 89.94 118 SER A N 1
ATOM 870 C CA . SER A 1 118 ? 4.309 8.327 6.369 1.00 89.94 118 SER A CA 1
ATOM 871 C C . SER A 1 118 ? 4.383 9.525 7.323 1.00 89.94 118 SER A C 1
ATOM 873 O O . SER A 1 118 ? 3.352 10.024 7.759 1.00 89.94 118 SER A O 1
ATOM 875 N N . CYS A 1 119 ? 5.585 9.997 7.655 1.00 87.31 119 CYS A N 1
ATOM 876 C CA . CYS A 1 119 ? 5.808 11.137 8.548 1.00 87.31 119 CYS A CA 1
ATOM 877 C C . CYS A 1 119 ? 7.171 11.795 8.250 1.00 87.31 119 CYS A C 1
ATOM 879 O O . CYS A 1 119 ? 7.675 11.733 7.129 1.00 87.31 119 CYS A O 1
ATOM 881 N N . ASN A 1 120 ? 7.831 12.365 9.263 1.00 83.62 120 ASN A N 1
ATOM 882 C CA . ASN A 1 120 ? 9.154 12.988 9.139 1.00 83.62 120 ASN A CA 1
ATOM 883 C C . ASN A 1 120 ? 10.307 12.006 8.832 1.00 83.62 120 ASN A C 1
ATOM 885 O O . ASN A 1 120 ? 11.455 12.430 8.728 1.00 83.62 120 ASN A O 1
ATOM 889 N N . SER A 1 121 ? 10.043 10.707 8.656 1.00 87.12 121 SER A N 1
ATOM 890 C CA . SER A 1 121 ? 11.070 9.733 8.270 1.00 87.12 121 SER A CA 1
ATOM 891 C C . SER A 1 121 ? 11.380 9.790 6.773 1.00 87.12 121 SER A C 1
ATOM 893 O O . SER A 1 121 ? 10.471 9.841 5.953 1.00 87.12 121 SER A O 1
ATOM 895 N N . SER A 1 122 ? 12.663 9.701 6.414 1.00 87.06 122 SER A N 1
ATOM 896 C CA . SER A 1 122 ? 13.121 9.556 5.024 1.00 87.06 122 SER A CA 1
ATOM 897 C C . SER A 1 122 ? 12.941 8.142 4.461 1.00 87.06 122 SER A C 1
ATOM 899 O O . SER A 1 122 ? 13.059 7.939 3.257 1.00 87.06 122 SER A O 1
ATOM 901 N N . LYS A 1 123 ? 12.665 7.143 5.312 1.00 93.94 123 LYS A N 1
ATOM 902 C CA . LYS A 1 123 ? 12.434 5.758 4.883 1.00 93.94 123 LYS A CA 1
ATOM 903 C C . LYS A 1 123 ? 10.934 5.532 4.670 1.00 93.94 123 LYS A C 1
ATOM 905 O O . LYS A 1 123 ? 10.216 5.463 5.677 1.00 93.94 123 LYS A O 1
ATOM 910 N N . PRO A 1 124 ? 10.459 5.350 3.426 1.00 96.69 124 PRO A N 1
ATOM 911 C CA . PRO A 1 124 ? 9.038 5.169 3.168 1.00 96.69 124 PRO A CA 1
ATOM 912 C C . PRO A 1 124 ? 8.521 3.832 3.719 1.00 96.69 124 PRO A C 1
ATOM 914 O O . PRO A 1 124 ? 9.288 2.941 4.118 1.00 96.69 124 PRO A O 1
ATOM 917 N N . LEU A 1 125 ? 7.198 3.720 3.742 1.00 97.75 125 LEU A N 1
ATOM 918 C CA . LEU A 1 125 ? 6.455 2.468 3.800 1.00 97.75 125 LEU A CA 1
ATOM 919 C C . LEU A 1 125 ? 6.023 2.081 2.386 1.00 97.75 125 LEU A C 1
ATOM 921 O O . LEU A 1 125 ? 5.824 2.947 1.539 1.00 97.75 125 LEU A O 1
ATOM 925 N N . TYR A 1 126 ? 5.846 0.790 2.149 1.00 98.31 126 TYR A N 1
ATOM 926 C CA . TYR A 1 126 ? 5.371 0.247 0.883 1.00 98.31 126 TYR A CA 1
ATOM 927 C C . TYR A 1 126 ? 3.989 -0.341 1.120 1.00 98.31 126 TYR A C 1
ATOM 929 O O . TYR A 1 126 ? 3.839 -1.338 1.828 1.00 98.31 126 TYR A O 1
ATOM 937 N N . ILE A 1 127 ? 2.980 0.340 0.591 1.00 98.44 127 ILE A N 1
ATOM 938 C CA . ILE A 1 127 ? 1.573 0.033 0.816 1.00 98.44 127 ILE A CA 1
ATOM 939 C C . ILE A 1 127 ? 1.064 -0.773 -0.366 1.00 98.44 127 ILE A C 1
ATOM 941 O O . ILE A 1 127 ? 1.281 -0.396 -1.515 1.00 98.44 127 ILE A O 1
ATOM 945 N N . SER A 1 128 ? 0.382 -1.877 -0.096 1.00 97.88 128 SER A N 1
ATOM 946 C CA . SER A 1 128 ? -0.238 -2.702 -1.132 1.00 97.88 128 SER A CA 1
ATOM 947 C C . SER A 1 128 ? -1.617 -3.171 -0.693 1.00 97.88 128 SER A C 1
ATOM 949 O O . SER A 1 128 ? -1.872 -3.386 0.495 1.00 97.88 128 SER A O 1
ATOM 951 N N . VAL A 1 129 ? -2.520 -3.315 -1.661 1.00 97.69 129 VAL A N 1
ATOM 952 C CA . VAL A 1 129 ? -3.874 -3.821 -1.414 1.00 97.69 129 VAL A CA 1
ATOM 953 C C . VAL A 1 129 ? -3.784 -5.265 -0.929 1.00 97.69 129 VAL A C 1
ATOM 955 O O . VAL A 1 129 ? -3.097 -6.072 -1.546 1.00 97.69 129 VAL A O 1
ATOM 958 N N . GLY A 1 130 ? -4.457 -5.589 0.173 1.00 95.94 130 GLY A N 1
ATOM 959 C CA . GLY A 1 130 ? -4.660 -6.966 0.619 1.00 95.94 130 GLY A CA 1
ATOM 960 C C . GLY A 1 130 ? -5.997 -7.502 0.116 1.00 95.94 130 GLY A C 1
ATOM 961 O O . GLY A 1 130 ? -6.032 -8.377 -0.745 1.00 95.94 130 GLY A O 1
ATOM 962 N N . HIS A 1 131 ? -7.097 -6.957 0.640 1.00 94.38 131 HIS A N 1
ATOM 963 C CA . HIS A 1 131 ? -8.459 -7.407 0.343 1.00 94.38 131 HIS A CA 1
ATOM 964 C C . HIS A 1 131 ? -9.481 -6.272 0.524 1.00 94.38 131 HIS A C 1
ATOM 966 O O . HIS A 1 131 ? -9.326 -5.465 1.437 1.00 94.38 131 HIS A O 1
ATOM 972 N N . ARG A 1 132 ? -10.512 -6.215 -0.338 1.00 92.94 132 ARG A N 1
ATOM 973 C CA . ARG A 1 132 ? -11.694 -5.318 -0.250 1.00 92.94 132 ARG A CA 1
ATOM 974 C C . ARG A 1 132 ? -11.398 -3.837 0.056 1.00 92.94 132 ARG A C 1
ATOM 976 O O . ARG A 1 132 ? -12.165 -3.168 0.741 1.00 92.94 132 ARG A O 1
ATOM 983 N N . VAL A 1 133 ? -10.298 -3.307 -0.479 1.00 89.88 133 VAL A N 1
ATOM 984 C CA . VAL A 1 133 ? -9.902 -1.897 -0.348 1.00 89.88 133 VAL A CA 1
ATOM 985 C C . VAL A 1 133 ? -9.149 -1.457 -1.603 1.00 89.88 133 VAL A C 1
ATOM 987 O O . VAL A 1 133 ? -8.346 -2.222 -2.133 1.00 89.88 133 VAL A O 1
ATOM 990 N N . CYS A 1 134 ? -9.393 -0.243 -2.100 1.00 93.69 134 CYS A N 1
ATOM 991 C CA . CYS A 1 134 ? -8.601 0.310 -3.201 1.00 93.69 134 CYS A CA 1
ATOM 992 C C . CYS A 1 134 ? -7.286 0.917 -2.680 1.00 93.69 134 CYS A C 1
ATOM 994 O O . CYS A 1 134 ? -7.183 1.317 -1.516 1.00 93.69 134 CYS A O 1
ATOM 996 N N . LEU A 1 135 ? -6.266 0.989 -3.541 1.00 95.56 135 LEU A N 1
ATOM 997 C CA . LEU A 1 135 ? -4.919 1.415 -3.144 1.00 95.56 135 LEU A CA 1
ATOM 998 C C . LEU A 1 135 ? -4.894 2.840 -2.573 1.00 95.56 135 LEU A C 1
ATOM 1000 O O . LEU A 1 135 ? -4.240 3.078 -1.560 1.00 95.56 135 LEU A O 1
ATOM 1004 N N . GLU A 1 136 ? -5.627 3.774 -3.179 1.00 94.19 136 GLU A N 1
ATOM 1005 C CA . GLU A 1 136 ? -5.691 5.161 -2.709 1.00 94.19 136 GLU A CA 1
ATOM 1006 C C . GLU A 1 136 ? -6.262 5.251 -1.286 1.00 94.19 136 GLU A C 1
ATOM 1008 O O . GLU A 1 136 ? -5.661 5.862 -0.397 1.00 94.19 136 GLU A O 1
ATOM 1013 N N . THR A 1 137 ? -7.385 4.570 -1.037 1.00 92.00 137 THR A N 1
ATOM 1014 C CA . THR A 1 137 ? -7.996 4.506 0.296 1.00 92.00 137 THR A CA 1
ATOM 1015 C C . THR A 1 137 ? -7.047 3.854 1.297 1.00 92.00 137 THR A C 1
ATOM 1017 O O . THR A 1 137 ? -6.882 4.363 2.406 1.00 92.00 137 THR A O 1
ATOM 1020 N N . ALA A 1 138 ? -6.363 2.776 0.903 1.00 93.81 138 ALA A N 1
ATOM 1021 C CA . ALA A 1 138 ? -5.391 2.106 1.758 1.00 93.81 138 ALA A CA 1
ATOM 1022 C C . ALA A 1 138 ? -4.258 3.048 2.196 1.00 93.81 138 ALA A C 1
ATOM 1024 O O . ALA A 1 138 ? -3.921 3.107 3.378 1.00 93.81 138 ALA A O 1
ATOM 1025 N N . VAL A 1 139 ? -3.708 3.832 1.267 1.00 96.50 139 VAL A N 1
ATOM 1026 C CA . VAL A 1 139 ? -2.653 4.817 1.545 1.00 96.50 139 VAL A CA 1
ATOM 1027 C C . VAL A 1 139 ? -3.138 5.893 2.515 1.00 96.50 139 VAL A C 1
ATOM 1029 O O . VAL A 1 139 ? -2.452 6.175 3.500 1.00 96.50 139 VAL A O 1
ATOM 1032 N N . ARG A 1 140 ? -4.328 6.460 2.280 1.00 93.44 140 ARG A N 1
ATOM 1033 C CA . ARG A 1 140 ? -4.916 7.500 3.141 1.00 93.44 140 ARG A CA 1
ATOM 1034 C C . ARG A 1 140 ? -5.180 6.983 4.554 1.00 93.44 140 ARG A C 1
ATOM 1036 O O . ARG A 1 140 ? -4.835 7.656 5.524 1.00 93.44 140 ARG A O 1
ATOM 1043 N N . LEU A 1 141 ? -5.728 5.773 4.678 1.00 91.44 141 LEU A N 1
ATOM 1044 C CA . LEU A 1 141 ? -5.953 5.132 5.975 1.00 91.44 141 LEU A CA 1
ATOM 1045 C C . LEU A 1 141 ? -4.634 4.921 6.717 1.00 91.44 141 LEU A C 1
ATOM 1047 O O . LEU A 1 141 ? -4.500 5.357 7.860 1.00 91.44 141 LEU A O 1
ATOM 1051 N N . VAL A 1 142 ? -3.632 4.337 6.055 1.00 92.38 142 VAL A N 1
ATOM 1052 C CA . VAL A 1 142 ? -2.313 4.113 6.661 1.00 92.38 142 VAL A CA 1
ATOM 1053 C C . VAL A 1 142 ? -1.683 5.431 7.117 1.00 92.38 142 VAL A C 1
ATOM 1055 O O . VAL A 1 142 ? -1.203 5.505 8.248 1.00 92.38 142 VAL A O 1
ATOM 1058 N N . GLN A 1 143 ? -1.715 6.473 6.283 1.00 94.00 143 GLN A N 1
ATOM 1059 C CA . GLN A 1 143 ? -1.192 7.801 6.612 1.00 94.00 143 GLN A CA 1
ATOM 1060 C C . GLN A 1 143 ? -1.898 8.406 7.834 1.00 94.00 143 GLN A C 1
ATOM 1062 O O . GLN A 1 143 ? -1.220 8.888 8.741 1.00 94.00 143 GLN A O 1
ATOM 1067 N N . SER A 1 144 ? -3.225 8.287 7.929 1.00 89.81 144 SER A N 1
ATOM 1068 C CA . SER A 1 144 ? -3.992 8.771 9.088 1.00 89.81 144 SER A CA 1
ATOM 1069 C C . SER A 1 144 ? -3.663 8.035 10.396 1.00 89.81 144 SER A C 1
ATOM 1071 O O . SER A 1 144 ? -3.781 8.600 11.484 1.00 89.81 144 SER A O 1
ATOM 1073 N N . CYS A 1 145 ? -3.189 6.788 10.306 1.00 87.69 145 CYS A N 1
ATOM 1074 C CA . CYS A 1 145 ? -2.747 5.996 11.452 1.00 87.69 145 CYS A CA 1
ATOM 1075 C C . CYS A 1 145 ? -1.280 6.253 11.851 1.00 87.69 145 CYS A C 1
ATOM 1077 O O . CYS A 1 145 ? -0.804 5.682 12.839 1.00 87.69 145 CYS A O 1
ATOM 1079 N N . CYS A 1 146 ? -0.537 7.080 11.110 1.00 87.25 146 CYS A N 1
ATOM 1080 C CA . CYS A 1 146 ? 0.890 7.316 11.332 1.00 87.25 146 CYS A CA 1
ATOM 1081 C C . CYS A 1 146 ? 1.151 8.566 12.186 1.00 87.25 146 CYS A C 1
ATOM 1083 O O . CYS A 1 146 ? 1.384 9.655 11.672 1.00 87.25 146 CYS A O 1
ATOM 1085 N N . ARG A 1 147 ? 1.220 8.397 13.514 1.00 86.50 147 ARG A N 1
ATOM 1086 C CA . ARG A 1 147 ? 1.871 9.387 14.406 1.00 86.50 147 ARG A CA 1
ATOM 1087 C C . ARG A 1 147 ? 3.401 9.308 14.357 1.00 86.50 147 ARG A C 1
ATOM 1089 O O . ARG A 1 147 ? 4.094 10.291 14.594 1.00 86.50 147 ARG A O 1
ATOM 1096 N N . TYR A 1 148 ? 3.914 8.122 14.045 1.00 88.88 148 TYR A N 1
ATOM 1097 C CA . TYR A 1 148 ? 5.327 7.813 13.843 1.00 88.88 148 TYR A CA 1
ATOM 1098 C C . TYR A 1 148 ? 5.510 7.191 12.455 1.00 88.88 148 TYR A C 1
ATOM 1100 O O . TYR A 1 148 ? 4.553 7.082 11.694 1.00 88.88 148 TYR A O 1
ATOM 1108 N N . ARG A 1 149 ? 6.734 6.753 12.120 1.00 91.75 149 ARG A N 1
ATOM 1109 C CA . ARG A 1 149 ? 6.997 6.097 10.826 1.00 91.75 149 ARG A CA 1
ATOM 1110 C C . ARG A 1 149 ? 6.097 4.880 10.611 1.00 91.75 149 ARG A C 1
ATOM 1112 O O . ARG A 1 149 ? 5.619 4.684 9.504 1.00 91.75 149 ARG A O 1
ATOM 1119 N N . ILE A 1 150 ? 5.936 4.050 11.640 1.00 88.94 150 ILE A N 1
ATOM 1120 C CA . ILE A 1 150 ? 5.108 2.841 11.600 1.00 88.94 150 ILE A CA 1
ATOM 1121 C C . ILE A 1 150 ? 3.698 3.198 12.093 1.00 88.94 150 ILE A C 1
ATOM 1123 O O . ILE A 1 150 ? 3.608 3.869 13.129 1.00 88.94 150 ILE A O 1
ATOM 1127 N N . PRO A 1 151 ? 2.624 2.749 11.412 1.00 84.56 151 PRO A N 1
ATOM 1128 C CA . PRO A 1 151 ? 1.254 2.999 11.850 1.00 84.56 151 PRO A CA 1
ATOM 1129 C C . PRO A 1 151 ? 1.018 2.482 13.266 1.00 84.56 151 PRO A C 1
ATOM 1131 O O . PRO A 1 151 ? 1.526 1.420 13.635 1.00 84.56 151 PRO A O 1
ATOM 1134 N N . GLU A 1 152 ? 0.222 3.212 14.044 1.00 81.88 152 GLU A N 1
ATOM 1135 C CA . GLU A 1 152 ? -0.012 2.909 15.457 1.00 81.88 152 GLU A CA 1
ATOM 1136 C C . GLU A 1 152 ? -0.483 1.460 15.711 1.00 81.88 152 GLU A C 1
ATOM 1138 O O . GLU A 1 152 ? 0.122 0.828 16.580 1.00 81.88 152 GLU A O 1
ATOM 1143 N N . PRO A 1 153 ? -1.425 0.874 14.932 1.00 73.00 153 PRO A N 1
ATOM 1144 C CA . PRO A 1 153 ? -1.858 -0.512 15.147 1.00 73.00 153 PRO A CA 1
ATOM 1145 C C . PRO A 1 153 ? -0.710 -1.529 15.049 1.00 73.00 153 PRO A C 1
ATOM 1147 O O . PRO A 1 153 ? -0.542 -2.373 15.925 1.00 73.00 153 PRO A O 1
ATOM 1150 N N . ILE A 1 154 ? 0.155 -1.395 14.036 1.00 75.69 154 ILE A N 1
ATOM 1151 C CA . ILE A 1 154 ? 1.320 -2.279 13.844 1.00 75.69 154 ILE A CA 1
ATOM 1152 C C . ILE A 1 154 ? 2.361 -2.048 14.948 1.00 75.69 154 ILE A C 1
ATOM 1154 O O . ILE A 1 154 ? 2.963 -2.984 15.477 1.00 75.69 154 ILE A O 1
ATOM 1158 N N . ARG A 1 155 ? 2.577 -0.781 15.314 1.00 74.94 155 ARG A N 1
ATOM 1159 C CA . ARG A 1 155 ? 3.559 -0.383 16.326 1.00 74.94 155 ARG A CA 1
ATOM 1160 C C . ARG A 1 155 ? 3.199 -0.908 17.719 1.00 74.94 155 ARG A C 1
ATOM 1162 O O . ARG A 1 155 ? 4.103 -1.219 18.493 1.00 74.94 155 ARG A O 1
ATOM 1169 N N . GLN A 1 156 ? 1.912 -0.964 18.060 1.00 67.38 156 GLN A N 1
ATOM 1170 C CA . GLN A 1 156 ? 1.439 -1.459 19.354 1.00 67.38 156 GLN A CA 1
ATOM 1171 C C . GLN A 1 156 ? 1.692 -2.961 19.518 1.00 67.38 156 GLN A C 1
ATOM 1173 O O . GLN A 1 156 ? 2.208 -3.360 20.558 1.00 67.38 156 GLN A O 1
ATOM 1178 N N . VAL A 1 157 ? 1.445 -3.764 18.479 1.00 63.31 157 VAL A N 1
ATOM 1179 C CA . VAL A 1 157 ? 1.724 -5.212 18.500 1.00 63.31 157 VAL A CA 1
ATOM 1180 C C . VAL A 1 157 ? 3.222 -5.486 18.676 1.00 63.31 157 VAL A C 1
ATOM 1182 O O . VAL A 1 157 ? 3.615 -6.327 19.478 1.00 63.31 157 VAL A O 1
ATOM 1185 N N . GLN A 1 15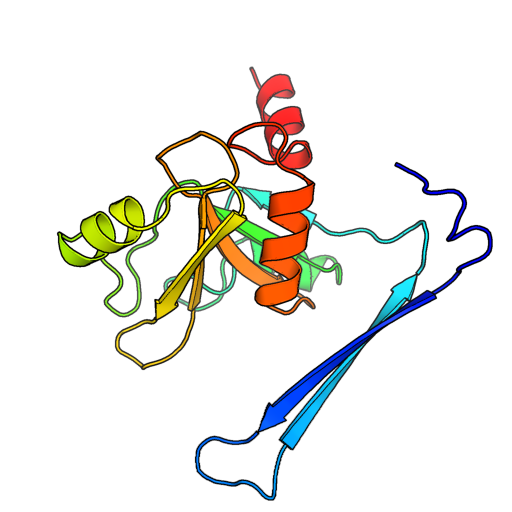8 ? 4.083 -4.717 18.002 1.00 63.31 158 GLN A N 1
ATOM 1186 C CA . GLN A 1 158 ? 5.541 -4.894 18.093 1.00 63.31 158 GLN A CA 1
ATOM 1187 C C . GLN A 1 158 ? 6.113 -4.591 19.474 1.00 63.31 158 GLN A C 1
ATOM 1189 O O . GLN A 1 158 ? 7.098 -5.205 19.865 1.00 63.31 158 GLN A O 1
ATOM 1194 N N . LYS A 1 159 ? 5.490 -3.674 20.221 1.00 48.69 159 LYS A N 1
ATOM 1195 C CA . LYS A 1 159 ? 5.889 -3.369 21.600 1.00 48.69 159 LYS A CA 1
ATOM 1196 C C . LYS A 1 159 ? 5.509 -4.451 22.606 1.00 48.69 159 LYS A C 1
ATOM 1198 O O . LYS A 1 159 ? 6.112 -4.486 23.664 1.00 48.69 159 LYS A O 1
ATOM 1203 N N . GLN A 1 160 ? 4.500 -5.269 22.318 1.00 42.12 160 GLN A N 1
ATOM 1204 C CA . GLN A 1 160 ? 4.042 -6.319 23.235 1.00 42.12 160 GLN A CA 1
ATOM 1205 C C . GLN A 1 160 ? 4.818 -7.633 23.072 1.00 42.12 160 GLN A C 1
ATOM 1207 O O . GLN A 1 160 ? 4.746 -8.491 23.941 1.00 42.12 160 GLN A O 1
ATOM 1212 N N . GLY A 1 161 ? 5.549 -7.793 21.965 1.00 37.88 161 GLY A N 1
ATOM 1213 C CA . GLY A 1 161 ? 6.408 -8.951 21.704 1.00 37.88 161 GLY A CA 1
ATOM 1214 C C . GLY A 1 161 ? 7.892 -8.737 22.028 1.00 37.88 161 GLY A C 1
ATOM 1215 O O . GLY A 1 161 ? 8.705 -9.543 21.585 1.00 37.88 161 GLY A O 1
ATOM 1216 N N . SER A 1 162 ? 8.255 -7.642 22.707 1.00 42.03 162 SER A N 1
ATOM 1217 C CA . SER A 1 162 ? 9.615 -7.325 23.191 1.00 42.03 162 SER A CA 1
ATOM 1218 C C . SER A 1 162 ? 9.611 -7.227 24.708 1.00 42.03 162 SER A C 1
ATOM 1220 O O . SER A 1 162 ? 10.622 -7.637 25.311 1.00 42.03 162 SER A O 1
#

Sequence (162 aa):
QKEPSFAGLERVGGVDLSYVKGDDSRACASLVVLSYPGLEVLLVDGNGLLHHRGFGVACHLGVLTDLPCIGVAKNLLQVDGLARDELHREQIRSLQRGGDTFPLTGTSGNVLGMALRSCNSSKPLYISVGHRVCLETAVRLVQSCCRYRIPEPIRQVQKQGS

Radius of gyration: 16.58 Å; Cα contacts (8 Å, |Δi|>4): 319; chains: 1; bounding box: 45×32×48 Å

Mean predicted aligned error: 9.07 Å

Secondary structure (DSSP, 8-state):
---GGGTT--EEEEEEEEEETTEEEEEEEEEEEEESS----EEESS-SSSSTTS--HHHHHHHHHTS-EEEEESS----TT--SSHHHHHHHHH--STT-EEEEE-TTS-EEEEEE--SS-SS-EEEEEEES--HHHHHHHHHHT-SSSS-HHHHHHHHHT-

Foldseek 3Di:
DDDPVCPPPFKDKDKDWAADVPDPPDIDIDIDIATPPPQDEAEDAKFACQDQVRGIPQQVVCVVVVHFGKHKYQDRDCHQNDDPDVVVVVVLVPQDAAQDKDFPQHPVRDGQAIFGNLGPDSRTITMGGRDDDDRVRRSVVQSVQPPDRGGPVVVVVVVVVD

Nearest PDB structures (foldseek):
  6ozo-assembly1_A  TM=7.604E-01  e=5.657E-21  Mus musculus
  6ozq-assembly1_B  TM=7.603E-01  e=6.796E-21  Mus musculus
  6ozk-assembly1_A  TM=7.629E-01  e=1.253E-20  Mus musculus
  6ozq-assembly1_A  TM=7.612E-01  e=2.309E-20  Mus musculus
  4nsp-assembly1_A  TM=7.616E-01  e=6.939E-20  Homo sapiens

pLDDT: mean 82.56, std 17.45, range [35.22, 98.5]

InterPro domains:
  IPR007581 Endonuclease V [PF04493] (40-156)
  IPR007581 Endonuclease V [PTHR28511] (40-158)
  IPR007581 Endonuclease V [cd06559] (4-156)